Protein AF-A0A376UFZ3-F1 (afdb_monomer)

Mean predicted aligned error: 3.62 Å

pLDDT: mean 92.03, std 9.46, range [51.56, 98.06]

Foldseek 3Di:
DVVVVVVVVVLVVLLCVLQNPVLVVVLVVVCVVVVHDCPPVVQLSVQSNVCSVPDHDSVVSSVSSVVSSVVVD

Nearest PDB structures (foldseek):
  6wa6-assembly1_I  TM=8.962E-01  e=1.689E-04  Chlamydia pneumoniae
  6wa9-assembly1_A  TM=8.870E-01  e=1.417E-04  Chlamydia pneumoniae
  7qij-assembly1_DA  TM=8.836E-01  e=1.503E-04  Yersinia enterocolitica
  7qij-assembly2_OA  TM=8.825E-01  e=1.899E-04  Yersinia enterocolitica
  6wa9-assembly1_I  TM=8.890E-01  e=2.698E-04  Chlamydia pneumoniae

Solvent-accessible surface area (backbone atoms only — not comparable to full-atom values): 4272 Å² total; per-residue (Å²): 115,70,70,62,57,49,54,51,53,50,51,53,54,52,38,42,74,66,62,34,66,69,53,54,50,52,40,54,49,53,38,49,76,70,72,44,84,71,82,58,51,62,64,43,49,56,46,47,48,67,45,41,81,82,46,83,55,57,69,62,53,40,51,56,37,54,55,56,56,60,74,74,110

Sequence (73 aa):
MDIMERKYNELVKELQRQLGLSKIVDILQRLVEENISIRDLRTIFETLIFWSTKEKDVVILCEYVRIALRRHI

Organism: Escherichia coli (NCBI:txid562)

Structure (mmCIF, N/CA/C/O backbone):
data_AF-A0A376UFZ3-F1
#
_entry.id   AF-A0A376UFZ3-F1
#
loop_
_atom_site.group_PDB
_atom_site.id
_atom_site.type_symbol
_atom_site.label_atom_id
_atom_site.label_alt_id
_atom_site.label_comp_id
_atom_site.label_asym_id
_atom_site.label_entity_id
_atom_site.label_seq_id
_atom_site.pdbx_PDB_ins_code
_atom_site.Cartn_x
_atom_site.Cartn_y
_atom_site.Cartn_z
_atom_site.occupancy
_atom_site.B_iso_or_equiv
_atom_site.auth_seq_id
_atom_site.auth_comp_id
_atom_site.auth_asym_id
_atom_site.auth_atom_id
_atom_site.pdbx_PDB_model_num
ATOM 1 N N . MET A 1 1 ? 9.385 -23.572 0.153 1.00 60.47 1 MET A N 1
ATOM 2 C CA . MET A 1 1 ? 8.171 -22.834 0.560 1.00 60.47 1 MET A CA 1
ATOM 3 C C . MET A 1 1 ? 8.502 -21.827 1.663 1.00 60.47 1 MET A C 1
ATOM 5 O O . MET A 1 1 ? 8.312 -20.641 1.437 1.00 60.47 1 MET A O 1
ATOM 9 N N . ASP A 1 2 ? 9.167 -22.262 2.741 1.00 70.31 2 ASP A N 1
ATOM 10 C CA . ASP A 1 2 ? 9.602 -21.439 3.892 1.00 70.31 2 ASP A CA 1
ATOM 11 C C . ASP A 1 2 ? 10.237 -20.066 3.593 1.00 70.31 2 ASP A C 1
ATOM 13 O O . ASP A 1 2 ? 9.951 -19.082 4.268 1.00 70.31 2 ASP A O 1
ATOM 17 N N . ILE A 1 3 ? 11.138 -19.967 2.610 1.00 76.56 3 ILE A N 1
ATOM 18 C CA . ILE A 1 3 ? 11.922 -18.735 2.391 1.00 76.56 3 ILE A CA 1
ATOM 19 C C . ILE A 1 3 ? 11.037 -17.585 1.886 1.00 76.56 3 ILE A C 1
ATOM 21 O O . ILE A 1 3 ? 11.241 -16.432 2.263 1.00 76.56 3 ILE A O 1
ATOM 25 N N . MET A 1 4 ? 10.053 -17.891 1.037 1.00 74.50 4 MET A N 1
ATOM 26 C CA . MET A 1 4 ? 9.167 -16.876 0.461 1.00 74.50 4 MET A CA 1
ATOM 27 C C . MET A 1 4 ? 8.172 -16.351 1.493 1.00 74.50 4 MET A C 1
ATOM 29 O O . MET A 1 4 ? 7.971 -15.143 1.579 1.00 74.50 4 MET A O 1
ATOM 33 N N . GLU A 1 5 ? 7.619 -17.237 2.320 1.00 77.62 5 GLU A N 1
ATOM 34 C CA . GLU A 1 5 ? 6.743 -16.852 3.429 1.00 77.62 5 GLU A CA 1
ATOM 35 C C . GLU A 1 5 ? 7.482 -15.990 4.455 1.00 77.62 5 GLU A C 1
ATOM 37 O O . GLU A 1 5 ? 6.955 -14.972 4.901 1.00 77.62 5 GLU A O 1
ATOM 42 N N . ARG A 1 6 ? 8.737 -16.331 4.781 1.00 81.88 6 ARG A N 1
ATOM 43 C CA . ARG A 1 6 ? 9.570 -15.514 5.678 1.00 81.88 6 ARG A CA 1
ATOM 44 C C . ARG A 1 6 ? 9.798 -14.110 5.130 1.00 81.88 6 ARG A C 1
ATOM 46 O O . ARG A 1 6 ? 9.539 -13.150 5.849 1.00 81.88 6 ARG A O 1
ATOM 53 N N . LYS A 1 7 ? 10.194 -13.984 3.859 1.00 81.94 7 LYS A N 1
ATOM 54 C CA . LYS A 1 7 ? 10.398 -12.674 3.215 1.00 81.94 7 LYS A CA 1
ATOM 55 C C . LYS A 1 7 ? 9.123 -11.837 3.196 1.00 81.94 7 LYS A C 1
ATOM 57 O O . LYS A 1 7 ? 9.169 -10.639 3.454 1.00 81.94 7 LYS A O 1
ATOM 62 N N . TYR A 1 8 ? 7.982 -12.464 2.920 1.00 86.25 8 TYR A N 1
ATOM 63 C CA . TYR A 1 8 ? 6.700 -11.767 2.933 1.00 86.25 8 TYR A CA 1
ATOM 64 C C . TYR A 1 8 ? 6.317 -11.303 4.346 1.00 86.25 8 TYR A C 1
ATOM 66 O O . TYR A 1 8 ? 5.895 -10.166 4.538 1.00 86.25 8 TYR A O 1
ATOM 74 N N . ASN A 1 9 ? 6.543 -12.139 5.360 1.00 90.38 9 ASN A N 1
ATOM 75 C CA . ASN A 1 9 ? 6.319 -11.765 6.755 1.00 90.38 9 ASN A CA 1
ATOM 76 C C . ASN A 1 9 ? 7.226 -10.610 7.207 1.00 90.38 9 ASN A C 1
ATOM 78 O O . ASN A 1 9 ? 6.784 -9.742 7.960 1.00 90.38 9 ASN A O 1
ATOM 82 N N . GLU A 1 10 ? 8.484 -10.580 6.764 1.00 93.38 10 GLU A N 1
ATOM 83 C CA . GLU A 1 10 ? 9.403 -9.467 7.032 1.00 93.38 10 GLU A CA 1
ATOM 84 C C . GLU A 1 10 ? 8.926 -8.170 6.375 1.00 93.38 10 GLU A C 1
ATOM 86 O O . GLU A 1 10 ? 8.860 -7.143 7.054 1.00 93.38 10 GLU A O 1
A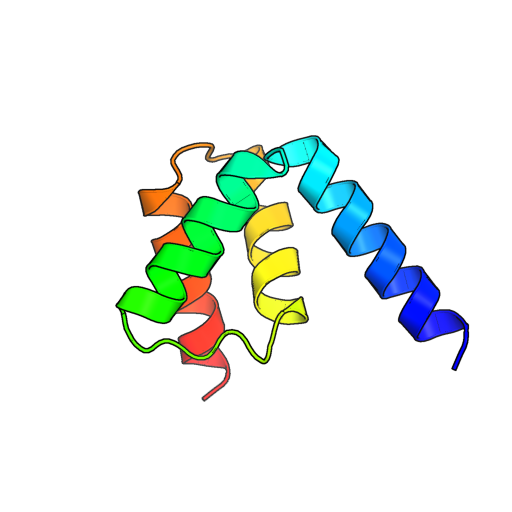TOM 91 N N . LEU A 1 11 ? 8.497 -8.244 5.111 1.00 94.12 11 LEU A N 1
ATOM 92 C CA . LEU A 1 11 ? 7.928 -7.123 4.362 1.00 94.12 11 LEU A CA 1
ATOM 93 C C . LEU A 1 11 ? 6.720 -6.516 5.091 1.00 94.12 11 LEU A C 1
ATOM 95 O O . LEU A 1 11 ? 6.660 -5.309 5.317 1.00 94.12 11 LEU A O 1
ATOM 99 N N . VAL A 1 12 ? 5.780 -7.358 5.530 1.00 93.56 12 VAL A N 1
ATOM 100 C CA . VAL A 1 12 ? 4.589 -6.906 6.267 1.00 93.56 12 VAL A CA 1
ATOM 101 C C . VAL A 1 12 ? 4.977 -6.232 7.585 1.00 93.56 12 VAL A C 1
ATOM 103 O O . VAL A 1 12 ? 4.460 -5.159 7.901 1.00 93.56 12 VAL A O 1
ATOM 106 N N . LYS A 1 13 ? 5.907 -6.820 8.350 1.00 94.94 13 LYS A N 1
ATOM 107 C CA . LYS A 1 13 ? 6.382 -6.232 9.614 1.00 94.94 13 LYS A CA 1
ATOM 108 C C . LYS A 1 13 ? 7.069 -4.887 9.395 1.00 94.94 13 LYS A C 1
ATOM 1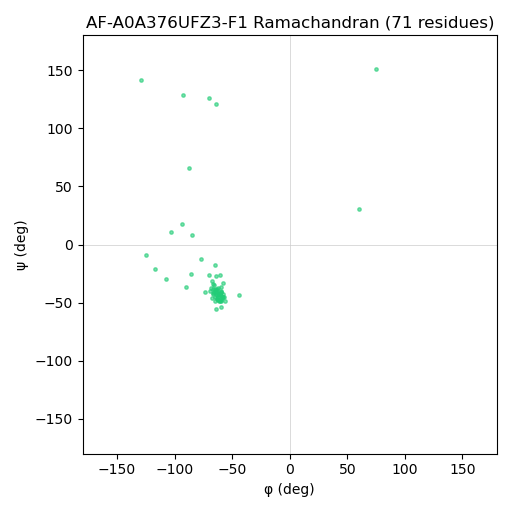10 O O . LYS A 1 13 ? 6.908 -3.979 10.208 1.00 94.94 13 LYS A O 1
ATOM 115 N N . GLU A 1 14 ? 7.851 -4.749 8.331 1.00 95.44 14 GLU A N 1
ATOM 116 C CA . GLU A 1 14 ? 8.503 -3.487 7.986 1.00 95.44 14 GLU A CA 1
ATOM 117 C C . GLU A 1 14 ? 7.494 -2.401 7.622 1.00 95.44 14 GLU A C 1
ATOM 119 O O . GLU A 1 14 ? 7.527 -1.319 8.212 1.00 95.44 14 GLU A O 1
ATOM 124 N N . LEU A 1 15 ? 6.537 -2.720 6.756 1.00 96.19 15 LEU A N 1
ATOM 125 C CA . LEU A 1 15 ? 5.478 -1.795 6.373 1.00 96.19 15 LEU A CA 1
ATOM 126 C C . LEU A 1 15 ? 4.655 -1.325 7.586 1.00 96.19 15 LEU A C 1
ATOM 128 O O . LEU A 1 15 ? 4.406 -0.127 7.752 1.00 96.19 15 LEU A O 1
ATOM 132 N N . GLN A 1 16 ? 4.275 -2.253 8.472 1.00 95.19 16 GLN A N 1
ATOM 133 C CA . GLN A 1 16 ? 3.536 -1.935 9.699 1.00 95.19 16 GLN A CA 1
ATOM 134 C C . GLN A 1 16 ? 4.301 -0.971 10.611 1.00 95.19 16 GLN A C 1
ATOM 136 O O . GLN A 1 16 ? 3.680 -0.088 11.203 1.00 95.19 16 GLN A O 1
ATOM 141 N N . ARG A 1 17 ? 5.632 -1.088 10.691 1.00 94.62 17 ARG A N 1
ATOM 142 C CA . ARG A 1 17 ? 6.474 -0.155 11.457 1.00 94.62 17 ARG A CA 1
ATOM 143 C C . ARG A 1 17 ? 6.498 1.253 10.858 1.00 94.62 17 ARG A C 1
ATOM 145 O O . ARG A 1 17 ? 6.638 2.213 11.608 1.0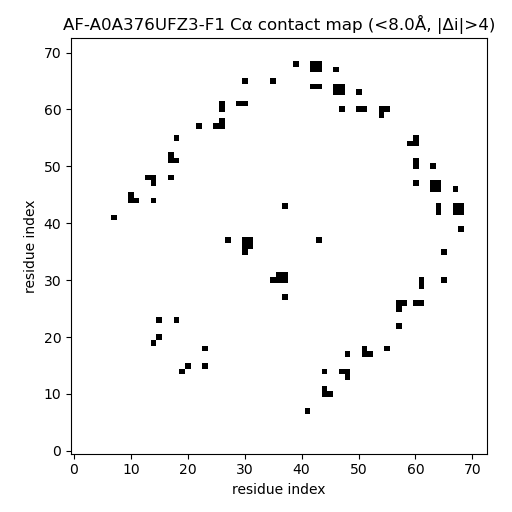0 94.62 17 ARG A O 1
ATOM 152 N N . GLN A 1 18 ? 6.367 1.394 9.538 1.00 94.56 18 GLN A N 1
ATOM 153 C CA . GLN A 1 18 ? 6.516 2.687 8.861 1.00 94.56 18 GLN A CA 1
ATOM 154 C C . GLN A 1 18 ? 5.212 3.491 8.722 1.00 94.56 18 GLN A C 1
ATOM 156 O O . GLN A 1 18 ? 5.256 4.725 8.805 1.00 94.56 18 GLN A O 1
ATOM 161 N N . LEU A 1 19 ? 4.070 2.830 8.492 1.00 93.75 19 LEU A N 1
ATOM 162 C CA . LEU A 1 19 ? 2.773 3.489 8.249 1.00 93.75 19 LEU A CA 1
ATOM 163 C C . LEU A 1 19 ? 1.704 3.193 9.312 1.00 93.75 19 LEU A C 1
ATOM 165 O O . LEU A 1 19 ? 0.772 3.983 9.464 1.00 93.75 19 LEU A O 1
ATOM 169 N N . GLY A 1 20 ? 1.846 2.108 10.077 1.00 94.81 20 GLY A N 1
ATOM 170 C CA . GLY A 1 20 ? 0.817 1.624 10.998 1.00 94.81 20 GLY A CA 1
ATOM 171 C C . GLY A 1 20 ? -0.349 0.932 10.280 1.00 94.81 20 GLY A C 1
ATOM 172 O O . GLY A 1 20 ? -0.681 1.242 9.136 1.00 94.81 20 GLY A O 1
ATOM 173 N N . LEU A 1 21 ? -0.998 -0.016 10.964 1.00 95.00 21 LEU A N 1
ATOM 174 C CA . LEU A 1 21 ? -2.042 -0.863 10.368 1.00 95.00 21 LEU A CA 1
ATOM 175 C C . LEU A 1 21 ? -3.230 -0.059 9.817 1.00 95.00 21 LEU A C 1
ATOM 177 O O . LEU A 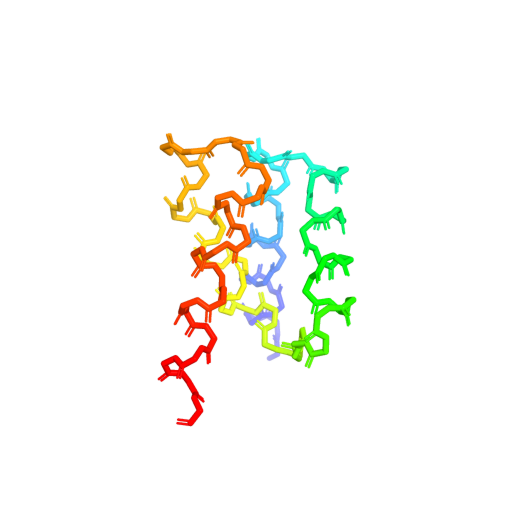1 21 ? -3.701 -0.354 8.726 1.00 95.00 21 LEU A O 1
ATOM 181 N N . SER A 1 22 ? -3.674 0.974 10.540 1.00 95.69 22 SER A N 1
ATOM 182 C CA . SER A 1 22 ? -4.830 1.791 10.142 1.00 95.69 22 SER A CA 1
ATOM 183 C C . SER A 1 22 ? -4.633 2.452 8.771 1.00 95.69 22 SER A C 1
ATOM 185 O O . SER A 1 22 ? -5.488 2.331 7.899 1.00 95.69 22 SER A O 1
ATOM 187 N N . LYS A 1 23 ? -3.459 3.055 8.526 1.00 96.12 23 LYS A N 1
ATOM 188 C CA . LYS A 1 23 ? -3.153 3.680 7.229 1.00 96.12 23 LYS A CA 1
ATOM 189 C C . LYS A 1 23 ? -3.047 2.660 6.103 1.00 96.12 23 LYS A C 1
ATOM 191 O O . LYS A 1 23 ? -3.482 2.935 4.995 1.00 96.12 23 LYS A O 1
ATOM 196 N N . ILE A 1 24 ? -2.470 1.488 6.375 1.00 96.88 24 ILE A N 1
ATOM 197 C CA . ILE A 1 24 ? -2.368 0.417 5.373 1.00 96.88 24 ILE A CA 1
ATOM 198 C C . ILE A 1 24 ? -3.770 -0.029 4.944 1.00 96.88 24 ILE A C 1
ATOM 200 O O . ILE A 1 24 ? -4.015 -0.197 3.753 1.00 96.88 24 ILE A O 1
ATOM 204 N N . VAL A 1 25 ? -4.693 -0.182 5.898 1.00 97.06 25 VAL A N 1
ATOM 205 C CA . VAL A 1 25 ? -6.087 -0.542 5.612 1.00 97.06 25 VAL A CA 1
ATOM 206 C C . VAL A 1 25 ? -6.782 0.542 4.783 1.00 97.06 25 VAL A C 1
ATOM 208 O O . VAL A 1 25 ? -7.375 0.195 3.768 1.00 97.06 25 VAL A O 1
ATOM 211 N N . ASP A 1 26 ? -6.649 1.822 5.147 1.00 97.69 26 ASP A N 1
ATOM 212 C CA . ASP A 1 26 ? -7.225 2.955 4.393 1.00 97.69 26 ASP A CA 1
ATOM 213 C C . ASP A 1 26 ? -6.715 2.984 2.937 1.00 97.69 26 ASP A C 1
ATOM 215 O O . ASP A 1 26 ? -7.497 3.056 1.990 1.00 97.69 26 ASP A O 1
ATOM 219 N N . ILE A 1 27 ? -5.406 2.793 2.728 1.00 97.62 27 ILE A N 1
ATOM 220 C CA . ILE A 1 27 ? -4.813 2.709 1.381 1.00 97.62 27 ILE A CA 1
ATOM 221 C C . ILE A 1 27 ? -5.418 1.552 0.576 1.00 97.62 27 ILE A C 1
ATOM 223 O O . ILE A 1 27 ? -5.815 1.737 -0.574 1.00 97.62 27 ILE A O 1
ATOM 227 N N . LEU A 1 28 ? -5.496 0.350 1.155 1.00 97.75 28 LEU A N 1
ATOM 228 C CA . LEU A 1 28 ? -6.051 -0.813 0.456 1.00 97.75 28 LEU A CA 1
ATOM 229 C C . LEU A 1 28 ? -7.545 -0.642 0.149 1.00 97.75 28 LEU A C 1
ATOM 231 O O . LEU A 1 28 ? -7.982 -1.038 -0.930 1.00 97.75 28 LEU A O 1
ATOM 235 N N . GLN A 1 29 ? -8.313 -0.040 1.062 1.00 98.06 29 GLN A N 1
ATOM 236 C CA . GLN A 1 29 ? -9.730 0.266 0.854 1.00 98.06 29 GLN A CA 1
ATOM 237 C C . GLN A 1 29 ? -9.920 1.220 -0.327 1.00 98.06 29 GLN A C 1
ATOM 239 O O . GLN A 1 29 ? -10.675 0.893 -1.239 1.00 98.06 29 GLN A O 1
ATOM 244 N N . ARG A 1 30 ? -9.157 2.317 -0.386 1.00 97.50 30 ARG A N 1
ATOM 245 C CA . ARG A 1 30 ? -9.200 3.280 -1.501 1.00 97.50 30 ARG A CA 1
ATOM 246 C C . ARG A 1 30 ? -8.891 2.644 -2.854 1.00 97.50 30 ARG A C 1
ATOM 248 O O . ARG A 1 30 ? -9.573 2.914 -3.836 1.00 97.50 30 ARG A O 1
ATOM 255 N N . LEU A 1 31 ? -7.892 1.761 -2.917 1.00 97.19 31 LEU A N 1
ATOM 256 C CA . LEU A 1 31 ? -7.572 1.041 -4.156 1.00 97.19 31 LEU A CA 1
ATOM 257 C C . LEU A 1 31 ? -8.746 0.164 -4.617 1.00 97.19 31 LEU A C 1
ATOM 259 O O . LEU A 1 31 ? -9.073 0.152 -5.802 1.00 97.19 31 LEU A O 1
ATOM 263 N N . VAL A 1 32 ? -9.401 -0.542 -3.692 1.00 97.25 32 VAL A N 1
ATOM 264 C CA . VAL A 1 32 ? -10.570 -1.378 -4.006 1.00 97.25 32 VAL A CA 1
ATOM 265 C C . VAL A 1 32 ? -11.766 -0.530 -4.440 1.00 97.25 32 VAL A C 1
ATOM 267 O O . VAL A 1 32 ? -12.422 -0.882 -5.419 1.00 97.25 32 VAL A O 1
ATOM 270 N N . GLU A 1 33 ? -12.029 0.589 -3.764 1.00 97.44 33 GLU A N 1
ATOM 271 C CA . GLU A 1 33 ? -13.088 1.545 -4.125 1.00 97.44 33 GLU A CA 1
ATOM 272 C C . GLU A 1 33 ? -12.909 2.095 -5.548 1.00 97.44 33 GLU A C 1
ATOM 274 O O . GLU A 1 33 ? -13.882 2.303 -6.273 1.00 97.44 33 GLU A O 1
ATOM 279 N N . GLU A 1 34 ? -11.664 2.249 -5.994 1.00 95.38 34 GLU A N 1
ATOM 280 C CA . GLU A 1 34 ? -11.315 2.666 -7.354 1.00 95.38 34 G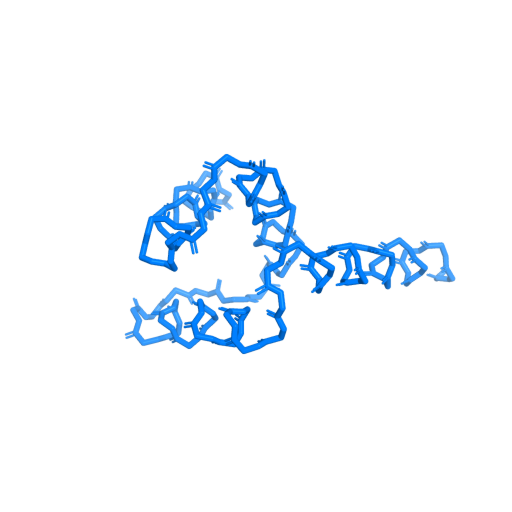LU A CA 1
ATOM 281 C C . GLU A 1 34 ? -11.272 1.517 -8.374 1.00 95.38 34 GLU A C 1
ATOM 283 O O . GLU A 1 34 ? -10.872 1.716 -9.522 1.00 95.38 34 GLU A O 1
ATOM 288 N N . ASN A 1 35 ? -11.711 0.315 -7.991 1.00 95.25 35 ASN A N 1
ATOM 289 C CA . ASN A 1 35 ? -11.671 -0.901 -8.809 1.00 95.25 35 ASN A CA 1
ATOM 290 C C . ASN A 1 35 ? -10.249 -1.313 -9.238 1.00 95.25 35 ASN A C 1
ATOM 292 O O . ASN A 1 35 ? -10.051 -1.921 -10.294 1.00 95.25 35 ASN A O 1
ATOM 296 N N . ILE A 1 36 ? -9.243 -1.016 -8.415 1.00 94.69 36 ILE A N 1
ATOM 297 C CA . ILE A 1 36 ? -7.851 -1.404 -8.649 1.00 94.69 36 ILE A CA 1
ATOM 298 C C . ILE A 1 36 ? -7.577 -2.745 -7.962 1.00 94.69 36 ILE A C 1
ATOM 300 O O . ILE A 1 36 ? -7.848 -2.943 -6.778 1.00 94.69 36 ILE A O 1
ATOM 304 N N . SER A 1 37 ? -7.020 -3.694 -8.718 1.00 94.00 37 SER A N 1
ATOM 305 C CA . SER A 1 37 ? -6.683 -5.025 -8.205 1.00 94.00 37 SER A CA 1
ATOM 306 C C . SER A 1 37 ? -5.607 -4.950 -7.119 1.00 94.00 37 SER A C 1
ATOM 308 O O . SER A 1 37 ? -4.474 -4.558 -7.387 1.00 94.00 37 SER A O 1
ATOM 310 N N . ILE A 1 38 ? -5.935 -5.433 -5.919 1.00 94.88 38 ILE A N 1
ATOM 311 C CA . ILE A 1 38 ? -4.993 -5.589 -4.797 1.00 94.88 38 ILE A CA 1
ATOM 312 C C . ILE A 1 38 ? -4.358 -6.988 -4.727 1.00 94.88 38 ILE A C 1
ATOM 314 O O . ILE A 1 38 ? -3.841 -7.386 -3.689 1.00 94.88 38 ILE A O 1
ATOM 318 N N . ARG A 1 39 ? -4.415 -7.773 -5.813 1.00 94.12 39 ARG A N 1
ATOM 319 C CA . ARG A 1 39 ? -3.843 -9.136 -5.846 1.00 94.12 39 ARG A CA 1
ATOM 320 C C . ARG A 1 39 ? -2.319 -9.133 -5.749 1.00 94.12 39 ARG A C 1
ATOM 322 O O . ARG A 1 39 ? -1.749 -10.040 -5.150 1.00 94.12 39 ARG A O 1
ATOM 329 N N . ASP A 1 40 ? -1.670 -8.118 -6.316 1.00 94.00 40 ASP A N 1
ATOM 330 C CA . ASP A 1 40 ? -0.221 -7.946 -6.227 1.00 94.00 40 ASP A CA 1
ATOM 331 C C . ASP A 1 40 ? 0.166 -7.160 -4.964 1.00 94.00 40 ASP A C 1
ATOM 333 O O . ASP A 1 40 ? 0.659 -6.031 -5.006 1.00 94.00 40 ASP A O 1
ATOM 337 N N . LEU A 1 41 ? -0.090 -7.773 -3.803 1.00 94.25 41 LEU A N 1
ATOM 338 C CA . LEU A 1 41 ? 0.248 -7.193 -2.498 1.00 94.25 41 LEU A CA 1
ATOM 339 C C . LEU A 1 41 ? 1.748 -6.943 -2.341 1.00 94.25 41 LEU A C 1
ATOM 341 O O . LEU A 1 41 ? 2.146 -6.054 -1.592 1.00 94.25 41 LEU A O 1
ATOM 345 N N . ARG A 1 42 ? 2.584 -7.701 -3.058 1.00 93.50 42 ARG A N 1
ATOM 346 C CA . ARG A 1 42 ? 4.030 -7.517 -3.032 1.00 93.50 42 ARG A CA 1
ATOM 347 C C . ARG A 1 42 ? 4.409 -6.152 -3.594 1.00 93.50 42 ARG A C 1
ATOM 349 O O . ARG A 1 42 ? 5.042 -5.380 -2.878 1.00 93.50 42 ARG A O 1
ATOM 356 N N . THR A 1 43 ? 3.982 -5.839 -4.816 1.00 95.19 43 THR A N 1
ATOM 357 C CA . THR A 1 43 ? 4.261 -4.540 -5.446 1.00 95.19 43 THR A CA 1
ATOM 358 C C . THR A 1 43 ? 3.682 -3.392 -4.622 1.00 95.19 43 THR A C 1
ATOM 360 O O . THR A 1 43 ? 4.346 -2.370 -4.433 1.00 95.19 43 THR A O 1
ATOM 363 N N . ILE A 1 44 ? 2.479 -3.569 -4.063 1.00 96.62 44 ILE A N 1
ATOM 364 C CA . ILE A 1 44 ? 1.853 -2.574 -3.180 1.00 96.62 44 ILE A CA 1
ATOM 365 C C . ILE A 1 44 ? 2.739 -2.310 -1.956 1.00 96.62 44 ILE A C 1
ATOM 367 O O . ILE A 1 44 ? 3.092 -1.162 -1.689 1.00 96.62 44 ILE A O 1
ATOM 371 N N . PHE A 1 45 ? 3.133 -3.349 -1.221 1.00 96.88 45 PHE A N 1
ATOM 372 C CA . PHE A 1 45 ? 3.895 -3.192 0.019 1.00 96.88 45 PHE A CA 1
ATOM 373 C C . PHE A 1 45 ? 5.319 -2.692 -0.219 1.00 96.88 45 PHE A C 1
ATOM 375 O O . PHE A 1 45 ? 5.769 -1.817 0.518 1.00 96.88 45 PHE A O 1
ATOM 382 N N . GLU A 1 46 ? 6.008 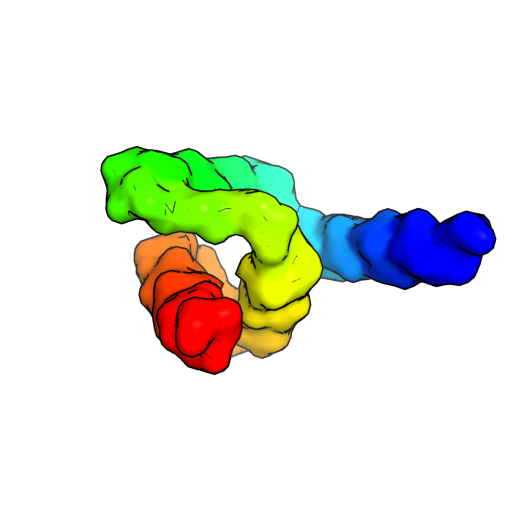-3.171 -1.257 1.00 96.06 46 GLU A N 1
ATOM 383 C CA . GLU A 1 46 ? 7.338 -2.670 -1.633 1.00 96.06 46 GLU A CA 1
ATOM 384 C C . GLU A 1 46 ? 7.278 -1.173 -1.996 1.00 96.06 46 GLU A C 1
ATOM 386 O O . GLU A 1 46 ? 8.102 -0.383 -1.527 1.00 96.06 46 GLU A O 1
ATOM 391 N N . THR A 1 47 ? 6.250 -0.754 -2.743 1.00 97.12 47 THR A N 1
ATOM 392 C CA . THR A 1 47 ? 6.032 0.660 -3.095 1.00 97.12 47 THR A CA 1
ATOM 393 C C . THR A 1 47 ? 5.772 1.512 -1.856 1.00 97.12 47 THR A C 1
ATOM 395 O O . THR A 1 47 ? 6.370 2.579 -1.696 1.00 97.12 47 THR A O 1
ATOM 398 N N . LEU A 1 48 ? 4.906 1.043 -0.955 1.00 97.69 48 LEU A N 1
ATOM 399 C CA . LEU A 1 48 ? 4.603 1.759 0.280 1.00 97.69 48 LEU A CA 1
ATOM 400 C C . LEU A 1 48 ? 5.823 1.868 1.192 1.00 97.69 48 LEU A C 1
ATOM 402 O O . LEU A 1 48 ? 6.056 2.940 1.740 1.00 97.69 48 LEU A O 1
ATOM 406 N N . ILE A 1 49 ? 6.634 0.817 1.326 1.00 97.00 49 ILE A N 1
ATOM 407 C CA . ILE A 1 49 ? 7.864 0.878 2.127 1.00 97.00 49 ILE A CA 1
ATOM 408 C C . ILE A 1 49 ? 8.818 1.926 1.560 1.00 97.00 49 ILE A C 1
ATOM 410 O O . ILE A 1 49 ? 9.309 2.791 2.288 1.00 97.00 49 ILE A O 1
ATOM 414 N N . PHE A 1 50 ? 9.028 1.899 0.243 1.00 96.62 50 PHE A N 1
ATOM 415 C CA . PHE A 1 50 ? 9.931 2.826 -0.425 1.00 96.62 50 PHE A CA 1
ATOM 416 C C . PHE A 1 50 ? 9.517 4.292 -0.217 1.00 96.62 50 PHE A C 1
ATOM 418 O O . PHE A 1 50 ? 10.345 5.128 0.158 1.00 96.62 50 PHE A O 1
ATOM 425 N N . TRP A 1 51 ? 8.233 4.610 -0.412 1.00 97.69 51 TRP A N 1
ATOM 426 C CA . TRP A 1 51 ? 7.739 5.989 -0.341 1.00 97.69 51 TRP A CA 1
ATOM 427 C C . TRP A 1 51 ? 7.385 6.462 1.065 1.00 97.69 51 TRP A C 1
ATOM 429 O O . TRP A 1 51 ? 7.494 7.658 1.334 1.00 97.69 51 TRP A O 1
ATOM 439 N N . SER A 1 52 ? 7.044 5.562 1.990 1.00 95.56 52 SER A N 1
ATOM 440 C CA . SER A 1 52 ? 6.621 5.954 3.339 1.00 95.56 52 SER A CA 1
ATOM 441 C C . SER A 1 52 ? 7.717 6.639 4.157 1.00 95.56 52 SER A C 1
ATOM 443 O O . SER A 1 52 ? 7.430 7.273 5.172 1.00 95.56 52 SER A O 1
ATOM 445 N N . THR A 1 53 ? 8.982 6.505 3.755 1.00 94.06 53 THR A N 1
ATOM 446 C CA . THR A 1 53 ? 10.108 7.217 4.377 1.00 94.06 53 THR A CA 1
ATOM 447 C C . THR A 1 53 ? 10.091 8.716 4.067 1.00 94.06 53 THR A C 1
ATOM 449 O O . THR A 1 53 ? 10.595 9.502 4.865 1.00 94.06 53 THR A O 1
ATOM 452 N N . LYS A 1 54 ? 9.488 9.110 2.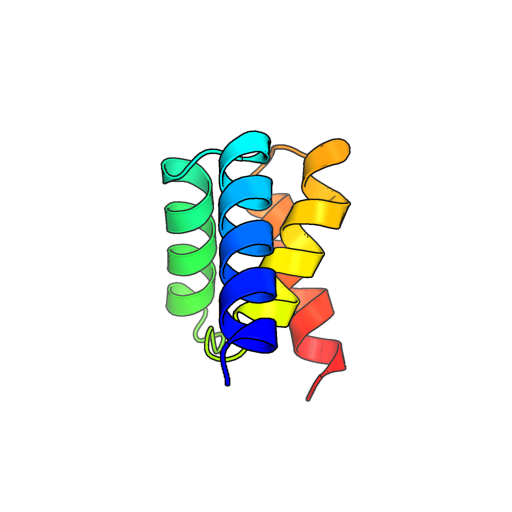938 1.00 95.81 54 LYS A N 1
ATOM 453 C CA . LYS A 1 54 ? 9.423 10.492 2.436 1.00 95.81 54 LYS A CA 1
ATOM 454 C C . LYS A 1 54 ? 8.032 11.104 2.567 1.00 95.81 54 LYS A C 1
ATOM 456 O O . LYS A 1 54 ? 7.924 12.312 2.724 1.00 95.81 54 LYS A O 1
ATOM 461 N N . GLU A 1 55 ? 6.995 10.274 2.501 1.00 95.56 55 GLU A N 1
ATOM 462 C CA . GLU A 1 55 ? 5.596 10.690 2.486 1.00 95.56 55 GLU A CA 1
ATOM 463 C C . GLU A 1 55 ? 4.781 9.921 3.532 1.00 95.56 55 GLU A C 1
ATOM 465 O O . GLU A 1 55 ? 4.983 8.725 3.745 1.00 95.56 55 GLU A O 1
ATOM 470 N N . LYS A 1 56 ? 3.845 10.598 4.199 1.00 91.81 56 LYS A N 1
ATOM 471 C CA . LYS A 1 56 ? 2.943 10.015 5.206 1.00 91.81 56 LYS A CA 1
ATOM 472 C C . LYS A 1 56 ? 1.465 10.246 4.899 1.00 91.81 56 LYS A C 1
ATOM 474 O O . LYS A 1 56 ? 0.630 9.666 5.609 1.00 91.81 56 LYS A O 1
ATOM 479 N N . ASP A 1 57 ? 1.154 11.070 3.905 1.00 95.75 57 ASP A N 1
ATOM 480 C CA . ASP A 1 57 ? -0.189 11.295 3.397 1.00 95.75 57 ASP A CA 1
ATOM 481 C C . ASP A 1 57 ? -0.698 10.061 2.638 1.00 95.75 57 ASP A C 1
ATOM 483 O O . ASP A 1 57 ? -0.052 9.533 1.732 1.00 95.75 57 ASP A O 1
ATOM 487 N N . VAL A 1 58 ? -1.872 9.581 3.044 1.00 95.06 58 VAL A N 1
ATOM 488 C CA . VAL A 1 58 ? -2.494 8.364 2.504 1.00 95.06 58 VAL A CA 1
ATOM 489 C C . VAL A 1 58 ? -2.854 8.538 1.030 1.00 95.06 58 VAL A C 1
ATOM 491 O O . VAL A 1 58 ? -2.676 7.602 0.250 1.00 95.06 58 VAL A O 1
ATOM 494 N N . VAL A 1 59 ? -3.339 9.716 0.634 1.00 96.06 59 VAL A N 1
ATOM 495 C CA . VAL A 1 59 ? -3.786 9.986 -0.736 1.00 96.06 59 VAL A CA 1
ATOM 496 C C . VAL A 1 59 ? -2.590 9.954 -1.681 1.00 96.06 59 VAL A C 1
ATOM 498 O O . VAL A 1 59 ? -2.638 9.267 -2.700 1.00 96.06 59 VAL A O 1
ATOM 501 N N . ILE A 1 60 ? -1.484 10.603 -1.309 1.00 97.56 60 ILE A N 1
ATOM 502 C CA . ILE A 1 60 ? -0.256 10.602 -2.118 1.00 97.56 60 ILE A CA 1
ATOM 503 C C . ILE A 1 60 ? 0.354 9.194 -2.195 1.00 97.56 60 ILE A C 1
ATOM 505 O O . ILE A 1 60 ? 0.778 8.754 -3.266 1.00 97.56 60 ILE A O 1
ATOM 509 N N . LEU A 1 61 ? 0.365 8.444 -1.089 1.00 97.69 61 LEU A N 1
ATOM 510 C CA . LEU A 1 61 ? 0.838 7.056 -1.093 1.00 97.69 61 LEU A CA 1
ATOM 511 C C . LEU A 1 61 ? -0.011 6.157 -1.999 1.00 97.69 61 LEU A C 1
ATOM 513 O O . LEU A 1 61 ? 0.548 5.308 -2.697 1.00 97.69 61 LEU A O 1
ATOM 517 N N . CYS A 1 62 ? -1.330 6.372 -2.050 1.00 97.31 62 CYS A N 1
ATOM 518 C CA . CYS A 1 62 ? -2.185 5.696 -3.023 1.00 97.31 62 CYS A CA 1
ATOM 519 C C . CYS A 1 62 ? -1.744 6.018 -4.456 1.00 97.31 62 CYS A C 1
ATOM 521 O O . CYS A 1 62 ? -1.606 5.088 -5.247 1.00 97.31 62 CYS A O 1
ATOM 523 N N . GLU A 1 63 ? -1.439 7.281 -4.791 1.00 96.94 63 GLU A N 1
ATOM 524 C CA . GLU A 1 63 ? -0.986 7.647 -6.147 1.00 96.94 63 GLU A CA 1
ATOM 525 C C . GLU A 1 63 ? 0.265 6.871 -6.563 1.00 96.94 63 GLU A C 1
ATOM 527 O O . GLU A 1 63 ? 0.314 6.309 -7.662 1.00 96.94 63 GLU A O 1
ATOM 532 N N . TYR A 1 64 ? 1.252 6.760 -5.671 1.00 97.50 64 TYR A N 1
ATOM 533 C CA . TYR A 1 64 ? 2.453 5.974 -5.950 1.00 97.50 64 TYR A CA 1
ATOM 534 C C . TYR A 1 64 ? 2.139 4.500 -6.204 1.00 97.50 64 TYR A C 1
ATOM 536 O O . TYR A 1 64 ? 2.679 3.917 -7.148 1.00 97.50 64 TYR A O 1
ATOM 544 N N . VAL A 1 65 ? 1.243 3.906 -5.411 1.00 97.12 65 VAL A N 1
ATOM 545 C CA . VAL A 1 65 ? 0.815 2.515 -5.607 1.00 97.12 65 VAL A CA 1
ATOM 546 C C . VAL A 1 65 ? 0.097 2.339 -6.946 1.00 97.12 65 VAL A C 1
ATOM 548 O O . VAL A 1 65 ? 0.401 1.394 -7.675 1.00 97.12 65 VAL A O 1
ATOM 551 N N . ARG A 1 66 ? -0.792 3.261 -7.336 1.00 95.50 66 ARG A N 1
ATOM 552 C CA . ARG A 1 66 ? -1.474 3.205 -8.642 1.00 95.50 66 ARG A CA 1
ATOM 553 C C . ARG A 1 66 ? -0.484 3.255 -9.800 1.00 95.50 66 ARG A C 1
ATOM 555 O O . ARG A 1 66 ? -0.616 2.490 -10.755 1.00 95.50 66 ARG A O 1
ATOM 562 N N . ILE A 1 67 ? 0.518 4.131 -9.719 1.00 95.38 67 ILE A N 1
ATOM 563 C CA . ILE A 1 67 ? 1.572 4.236 -10.736 1.00 95.38 67 ILE A CA 1
ATOM 564 C C . ILE A 1 67 ? 2.381 2.936 -10.813 1.00 95.38 67 ILE A C 1
ATOM 566 O O . ILE A 1 67 ? 2.663 2.466 -11.916 1.00 95.38 67 ILE A O 1
ATOM 570 N N . ALA A 1 68 ? 2.735 2.348 -9.668 1.00 95.31 68 ALA A N 1
ATOM 571 C CA . ALA A 1 68 ? 3.479 1.092 -9.618 1.00 95.31 68 ALA A CA 1
ATOM 572 C C . ALA A 1 68 ? 2.688 -0.058 -10.258 1.00 95.31 68 ALA A C 1
ATOM 574 O O . ALA A 1 68 ? 3.211 -0.742 -11.134 1.00 95.31 68 ALA A O 1
ATOM 575 N N . LEU A 1 69 ? 1.407 -0.210 -9.911 1.00 93.31 69 LEU A N 1
ATOM 576 C CA . LEU A 1 69 ? 0.551 -1.267 -10.456 1.00 93.31 69 LEU A CA 1
ATOM 577 C C . LEU A 1 69 ? 0.293 -1.111 -11.961 1.00 93.31 69 LEU A C 1
ATOM 579 O O . LEU A 1 69 ? 0.253 -2.109 -12.672 1.00 93.31 69 LEU A O 1
ATOM 583 N N . ARG A 1 70 ? 0.185 0.123 -12.478 1.00 87.69 70 ARG A N 1
ATOM 584 C CA . ARG A 1 70 ? 0.030 0.376 -13.925 1.00 87.69 70 ARG A CA 1
ATOM 585 C C . ARG A 1 70 ? 1.231 -0.067 -14.759 1.00 87.69 70 ARG A C 1
ATOM 587 O O . ARG A 1 70 ? 1.060 -0.370 -15.933 1.00 87.69 70 ARG A O 1
ATOM 594 N N . ARG A 1 71 ? 2.436 -0.091 -14.182 1.00 74.44 71 ARG A N 1
ATOM 595 C CA . ARG A 1 71 ? 3.657 -0.550 -14.871 1.00 74.44 71 ARG A CA 1
ATOM 596 C C . ARG A 1 71 ? 3.749 -2.074 -1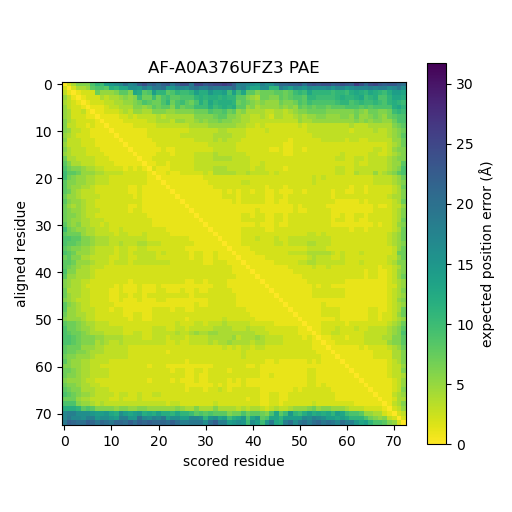4.984 1.00 74.44 71 ARG A C 1
ATOM 598 O O . ARG A 1 71 ? 4.593 -2.556 -15.729 1.00 74.44 71 ARG A O 1
ATOM 605 N N . HIS A 1 72 ? 2.906 -2.800 -14.25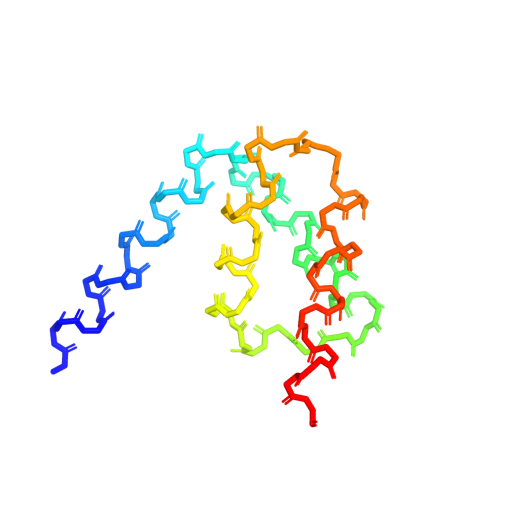3 1.00 58.34 72 HIS A N 1
ATOM 606 C CA . HIS A 1 72 ? 2.860 -4.262 -14.228 1.00 58.34 72 HIS A CA 1
ATOM 607 C C . HIS A 1 72 ? 1.695 -4.856 -15.047 1.00 58.34 72 HIS A C 1
ATOM 609 O O . HIS A 1 72 ? 1.439 -6.054 -14.926 1.00 58.34 72 HIS A O 1
ATOM 615 N N . ILE A 1 73 ? 0.998 -4.040 -15.855 1.00 51.56 73 ILE A N 1
ATOM 616 C CA . ILE A 1 73 ? -0.096 -4.467 -16.751 1.00 51.56 73 ILE A CA 1
ATOM 617 C C . ILE A 1 73 ? 0.459 -4.919 -18.102 1.00 51.56 73 ILE A C 1
ATOM 619 O O . ILE A 1 73 ? 1.322 -4.193 -18.646 1.00 51.56 73 ILE A O 1
#

Secondary structure (DSSP, 8-state):
-HHHHHHHHHHHHHHHHHH-HHHHHHHHHHHHHTT-----HHHHHHHHHHHHTT---HHHHHHHHHHHHHTT-

Radius of gyration: 11.91 Å; Cα contacts (8 Å, |Δi|>4): 53; chains: 1; bounding box: 25×34×28 Å

InterPro domains:
  IPR001712 Type III secretion system FHIPEP [PF00771] (2-73)
  IPR001712 Type III secretion system FHIPEP [PTHR30161] (1-73)
  IPR042193 FHIPEP, domain 3 [G3DSA:1.10.8.540] (1-73)